Protein AF-A0A8T3Y627-F1 (afdb_monomer)

Solvent-accessible surface area (backbone atoms only — not comparable to full-atom values): 5567 Å² total; per-residue (Å²): 129,86,49,74,64,55,54,52,51,52,52,50,50,54,50,49,53,53,51,50,53,51,52,50,53,52,51,55,57,56,54,74,74,60,86,89,77,58,74,24,49,57,35,38,50,54,21,52,54,53,47,53,52,47,51,53,50,53,52,40,40,74,74,68,45,91,64,70,78,66,54,56,57,54,52,49,54,53,28,50,53,27,44,52,49,15,51,53,44,44,52,41,50,75,70,65,61,81,129

Radius of gyration: 17.12 Å; Cα contacts (8 Å, |Δi|>4): 54; chains: 1; bounding box: 42×21×49 Å

pLDDT: mean 78.41, std 8.34, range [54.31, 91.69]

Mean predicted aligned error: 8.69 Å

Sequence (99 aa):
MLGVYDYVYGSAQLGAAFLAVIAGLIALSLFRHAKSELRAWKYLLVALVLFAVVEIIGALAAFGVGVAPYWTHILTSIILFFVITALTVQIHINRGWKE

Structure (mmCIF, N/CA/C/O backbone):
data_AF-A0A8T3Y627-F1
#
_entry.id   AF-A0A8T3Y627-F1
#
loop_
_atom_site.group_PDB
_atom_site.id
_atom_site.type_symbol
_atom_site.label_atom_id
_atom_site.label_alt_id
_atom_site.label_comp_id
_atom_site.label_asym_id
_atom_site.label_entity_id
_atom_site.label_seq_id
_atom_site.pdbx_PDB_ins_code
_atom_site.Cartn_x
_atom_site.Cartn_y
_atom_site.Cartn_z
_atom_site.occupancy
_atom_site.B_iso_or_equiv
_atom_site.auth_seq_id
_atom_site.auth_comp_id
_atom_site.auth_asym_id
_atom_site.auth_atom_id
_atom_site.pdbx_PDB_model_num
ATOM 1 N N . MET A 1 1 ? 18.441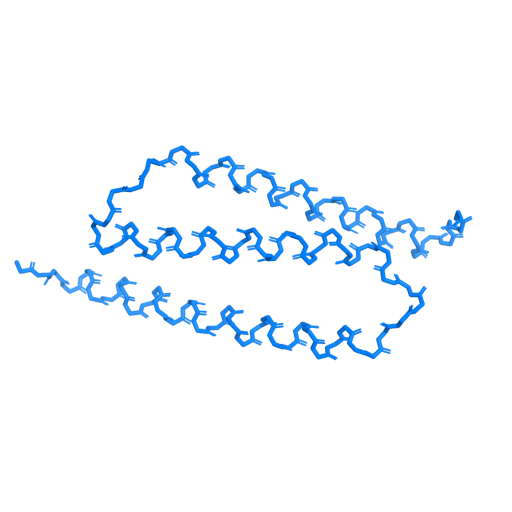 2.551 -27.094 1.00 54.31 1 MET A N 1
ATOM 2 C CA . MET A 1 1 ? 19.364 2.356 -25.956 1.00 54.31 1 MET A CA 1
ATOM 3 C C . MET A 1 1 ? 18.662 2.899 -24.732 1.00 54.31 1 MET A C 1
ATOM 5 O O . MET A 1 1 ? 18.227 4.040 -24.800 1.00 54.31 1 MET A O 1
ATOM 9 N N . LEU A 1 2 ? 18.486 2.087 -23.687 1.00 61.81 2 LEU A N 1
ATOM 10 C CA . LEU A 1 2 ? 17.951 2.562 -22.407 1.00 61.81 2 LEU A CA 1
ATOM 11 C C . LEU A 1 2 ? 18.909 3.615 -21.846 1.00 61.81 2 LEU A C 1
ATOM 13 O O . LEU A 1 2 ? 20.121 3.387 -21.816 1.00 61.81 2 LEU A O 1
ATOM 17 N N . GLY A 1 3 ? 18.382 4.776 -21.470 1.00 84.50 3 GLY A N 1
ATOM 18 C CA . GLY A 1 3 ? 19.182 5.821 -20.848 1.00 84.50 3 GLY A CA 1
ATOM 19 C C . GLY A 1 3 ? 19.594 5.424 -19.432 1.00 84.50 3 GLY A C 1
ATOM 20 O O . GLY A 1 3 ? 18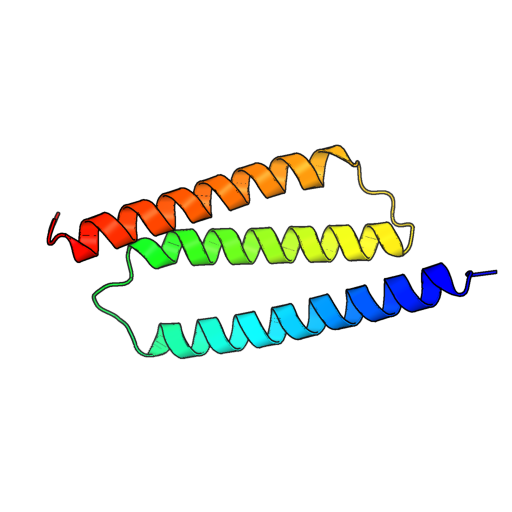.966 4.578 -18.796 1.00 84.50 3 GLY A O 1
ATOM 21 N N . VAL A 1 4 ? 20.619 6.089 -18.893 1.00 84.62 4 VAL A N 1
ATOM 22 C CA . VAL A 1 4 ? 20.988 5.964 -17.467 1.00 84.62 4 VAL A CA 1
ATOM 23 C C . VAL A 1 4 ? 19.774 6.238 -16.566 1.00 84.62 4 VAL A C 1
ATOM 25 O O . VAL A 1 4 ? 19.603 5.584 -15.542 1.00 84.62 4 VAL A O 1
ATOM 28 N N . TYR A 1 5 ? 18.896 7.153 -16.988 1.00 83.31 5 TYR A N 1
ATOM 29 C CA . TYR A 1 5 ? 17.633 7.448 -16.315 1.00 83.31 5 TYR A CA 1
ATOM 30 C C . TYR A 1 5 ? 16.709 6.226 -16.219 1.00 83.31 5 TYR A C 1
ATOM 32 O O . TYR A 1 5 ? 16.268 5.897 -15.122 1.00 83.31 5 TYR A O 1
ATOM 40 N N . ASP A 1 6 ? 16.472 5.518 -17.327 1.00 77.81 6 ASP A N 1
ATOM 41 C CA . ASP A 1 6 ? 15.568 4.359 -17.365 1.00 77.81 6 ASP A CA 1
ATOM 42 C C . ASP A 1 6 ? 16.081 3.219 -16.478 1.00 77.81 6 ASP A C 1
ATOM 44 O O . ASP A 1 6 ? 15.306 2.542 -15.804 1.00 77.81 6 ASP A O 1
ATOM 48 N N . TYR A 1 7 ? 17.404 3.036 -16.430 1.00 80.19 7 TYR A N 1
ATOM 49 C CA . TYR A 1 7 ? 18.039 2.043 -15.567 1.00 80.19 7 TYR A CA 1
ATOM 50 C C . TYR A 1 7 ? 17.853 2.371 -14.080 1.00 80.19 7 TYR A C 1
ATOM 52 O O . TYR A 1 7 ? 17.431 1.516 -13.297 1.00 80.19 7 TYR A O 1
ATOM 60 N N . VAL A 1 8 ? 18.131 3.617 -13.682 1.00 84.75 8 VAL A N 1
ATOM 61 C CA . VAL A 1 8 ? 17.960 4.057 -12.290 1.00 84.75 8 VAL A CA 1
ATOM 62 C C . VAL A 1 8 ? 16.488 3.989 -11.892 1.00 84.75 8 VAL A C 1
ATOM 64 O O . VAL A 1 8 ? 16.174 3.425 -10.846 1.00 84.75 8 VAL A O 1
ATOM 67 N N . TYR A 1 9 ? 15.587 4.475 -12.745 1.00 80.19 9 TYR A N 1
ATOM 68 C CA . TYR A 1 9 ? 14.149 4.456 -12.496 1.00 80.19 9 TYR A CA 1
ATOM 69 C C . TYR A 1 9 ? 13.615 3.024 -12.350 1.00 80.19 9 TYR A C 1
ATOM 71 O O . TYR A 1 9 ? 12.987 2.702 -11.342 1.00 80.19 9 TYR A O 1
ATOM 79 N N . GLY A 1 10 ? 13.950 2.133 -13.288 1.00 77.00 10 GLY A N 1
ATOM 80 C CA . GLY A 1 10 ? 13.544 0.728 -13.232 1.00 77.00 10 GLY A CA 1
ATOM 81 C C . GLY A 1 10 ? 14.089 -0.003 -12.000 1.00 77.00 10 GLY A C 1
ATOM 82 O O . GLY A 1 10 ? 13.359 -0.747 -11.345 1.00 77.00 10 GLY A O 1
ATOM 83 N N . SER A 1 11 ? 15.349 0.248 -11.624 1.00 81.75 11 SER A N 1
ATOM 84 C CA . SER A 1 11 ? 15.946 -0.343 -10.417 1.00 81.75 11 SER A CA 1
ATOM 85 C C . SER A 1 11 ? 15.291 0.158 -9.122 1.00 81.75 11 SER A C 1
ATOM 87 O O . SER A 1 11 ? 15.030 -0.638 -8.218 1.00 81.75 11 SER A O 1
ATOM 89 N N . ALA A 1 12 ? 14.953 1.450 -9.048 1.00 82.50 12 ALA A N 1
ATOM 90 C CA . ALA A 1 12 ? 14.252 2.034 -7.909 1.00 82.50 12 ALA A CA 1
ATOM 91 C C . ALA A 1 12 ? 12.838 1.461 -7.772 1.00 82.50 12 ALA A C 1
ATOM 93 O O . ALA A 1 12 ? 12.398 1.157 -6.665 1.00 82.50 12 ALA A O 1
ATOM 94 N N . GLN A 1 13 ? 12.151 1.251 -8.893 1.00 76.88 13 GLN A N 1
ATOM 95 C CA . GLN A 1 13 ? 10.803 0.700 -8.912 1.00 76.88 13 GLN A CA 1
ATOM 96 C C . GLN A 1 13 ? 10.767 -0.780 -8.512 1.00 76.88 13 GLN A C 1
ATOM 98 O O . GLN A 1 13 ? 9.900 -1.193 -7.744 1.00 76.88 13 GLN A O 1
ATOM 103 N N . LEU A 1 14 ? 11.756 -1.571 -8.939 1.00 76.81 14 LEU A N 1
ATOM 104 C CA . LEU A 1 14 ? 11.948 -2.937 -8.438 1.00 76.81 14 LEU A CA 1
ATOM 105 C C . LEU A 1 14 ? 12.243 -2.955 -6.931 1.00 76.81 14 LEU A C 1
ATOM 107 O O . LEU A 1 14 ? 11.688 -3.780 -6.203 1.00 76.81 14 LEU A O 1
ATOM 111 N N . GLY A 1 15 ? 13.077 -2.028 -6.451 1.00 85.19 15 GLY A N 1
ATOM 112 C CA . GLY A 1 15 ? 13.351 -1.858 -5.024 1.00 85.19 15 GLY A CA 1
ATOM 113 C C . GLY A 1 15 ? 12.091 -1.516 -4.223 1.00 85.19 15 GLY A C 1
ATOM 114 O O . GLY A 1 15 ? 11.833 -2.133 -3.190 1.00 85.19 15 GLY A O 1
ATOM 115 N N . ALA A 1 16 ? 11.272 -0.591 -4.726 1.00 79.62 16 ALA A N 1
ATOM 116 C CA . ALA A 1 16 ? 9.997 -0.218 -4.122 1.00 79.62 16 ALA A CA 1
ATOM 117 C C . ALA A 1 16 ? 9.026 -1.407 -4.055 1.00 79.62 16 ALA A C 1
ATOM 119 O O . ALA A 1 16 ? 8.460 -1.673 -2.994 1.00 79.62 16 ALA A O 1
ATOM 120 N N . ALA A 1 17 ? 8.908 -2.185 -5.135 1.00 76.69 17 ALA A N 1
ATOM 121 C CA . ALA A 1 17 ? 8.078 -3.387 -5.161 1.00 76.69 17 ALA A CA 1
ATOM 122 C C . ALA A 1 17 ? 8.536 -4.429 -4.124 1.00 76.69 17 ALA A C 1
ATOM 124 O O . ALA A 1 17 ? 7.716 -4.994 -3.398 1.00 76.69 17 ALA A O 1
ATOM 125 N N . PHE A 1 18 ? 9.847 -4.654 -3.996 1.00 79.38 18 PHE A N 1
ATOM 126 C CA . PHE A 1 18 ? 10.395 -5.581 -3.004 1.00 79.38 18 PHE A CA 1
ATOM 127 C C . PHE A 1 18 ? 10.127 -5.118 -1.563 1.00 79.38 18 PHE A C 1
ATOM 129 O O . PHE A 1 18 ? 9.686 -5.906 -0.722 1.00 79.38 18 PHE A O 1
ATOM 136 N N . LEU A 1 19 ? 10.325 -3.825 -1.284 1.00 77.69 19 LEU A N 1
ATOM 137 C CA . LEU A 1 19 ? 10.005 -3.228 0.015 1.00 77.69 19 LEU A CA 1
ATOM 138 C C . LEU A 1 19 ? 8.509 -3.323 0.335 1.00 77.69 19 LEU A C 1
ATOM 140 O O . LEU A 1 19 ? 8.155 -3.618 1.477 1.00 77.69 19 LEU A O 1
ATOM 144 N N . ALA A 1 20 ? 7.633 -3.142 -0.656 1.00 79.44 20 ALA A N 1
ATOM 145 C CA . ALA A 1 20 ? 6.190 -3.284 -0.488 1.00 79.44 20 ALA A CA 1
ATOM 146 C C . ALA A 1 20 ? 5.789 -4.717 -0.091 1.00 79.44 20 ALA A C 1
ATOM 148 O O . ALA A 1 20 ? 4.945 -4.897 0.789 1.00 79.44 20 ALA A O 1
ATOM 149 N N . VAL A 1 21 ? 6.436 -5.742 -0.661 1.00 78.94 21 VAL A N 1
ATOM 150 C CA . VAL A 1 21 ? 6.215 -7.147 -0.269 1.00 78.94 21 VAL A CA 1
ATOM 151 C C . VAL A 1 21 ? 6.637 -7.389 1.182 1.00 78.94 21 VAL A C 1
ATOM 153 O O . VAL A 1 21 ? 5.865 -7.959 1.955 1.00 78.94 21 VAL A O 1
ATOM 156 N N . ILE A 1 22 ? 7.826 -6.924 1.583 1.00 81.00 22 ILE A N 1
ATOM 157 C CA . ILE A 1 22 ? 8.302 -7.057 2.971 1.00 81.00 22 ILE A CA 1
ATOM 158 C C . ILE A 1 22 ? 7.358 -6.337 3.938 1.00 81.00 22 ILE A C 1
ATOM 160 O O . ILE A 1 22 ? 6.969 -6.910 4.956 1.00 81.00 22 ILE A O 1
ATOM 164 N N . ALA A 1 23 ? 6.942 -5.113 3.611 1.00 77.88 23 ALA A N 1
ATOM 165 C CA . ALA A 1 23 ? 5.982 -4.360 4.409 1.00 77.88 23 ALA A CA 1
ATOM 166 C C . ALA A 1 23 ? 4.643 -5.107 4.545 1.00 77.88 23 ALA A C 1
ATOM 168 O O . ALA A 1 23 ? 4.083 -5.167 5.640 1.00 77.88 23 ALA A O 1
ATOM 169 N N . GLY A 1 24 ? 4.166 -5.747 3.471 1.00 79.06 24 GLY A N 1
ATOM 170 C CA . GLY A 1 24 ? 2.978 -6.601 3.492 1.00 79.06 24 GLY A CA 1
ATOM 171 C C . GLY A 1 24 ? 3.119 -7.809 4.425 1.00 79.06 24 GLY A C 1
ATOM 172 O O . GLY A 1 24 ? 2.208 -8.102 5.200 1.00 79.06 24 GLY A O 1
ATOM 173 N N . LEU A 1 25 ? 4.276 -8.47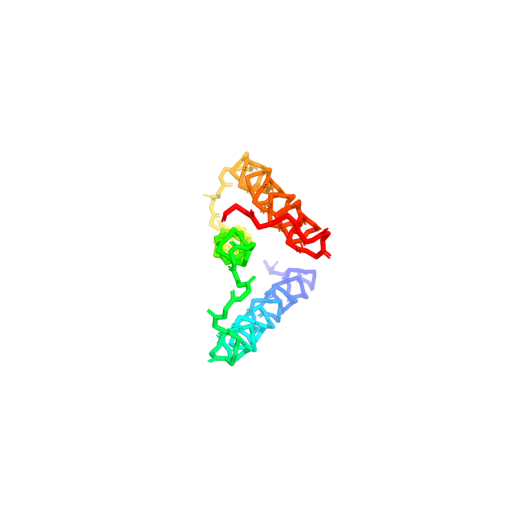8 4.417 1.00 78.25 25 LEU A N 1
ATOM 174 C CA . LEU A 1 25 ? 4.566 -9.591 5.328 1.00 78.25 25 LEU A CA 1
ATOM 175 C C . LEU A 1 25 ? 4.636 -9.138 6.793 1.00 78.25 25 LEU A C 1
ATOM 177 O O . LEU A 1 25 ? 4.075 -9.803 7.668 1.00 78.25 25 LEU A O 1
ATOM 181 N N . ILE A 1 26 ? 5.267 -7.991 7.065 1.00 76.50 26 ILE A N 1
ATOM 182 C CA . ILE A 1 26 ? 5.312 -7.395 8.408 1.00 76.50 26 ILE A CA 1
ATOM 183 C C . ILE A 1 26 ? 3.890 -7.076 8.876 1.00 76.50 26 ILE A C 1
ATOM 185 O O . ILE A 1 26 ? 3.504 -7.487 9.973 1.00 76.50 26 ILE A O 1
ATOM 189 N N . ALA A 1 27 ? 3.082 -6.428 8.034 1.00 73.69 27 ALA A N 1
ATOM 190 C CA . ALA A 1 27 ? 1.688 -6.135 8.341 1.00 73.69 27 ALA A CA 1
ATOM 191 C C . ALA A 1 27 ? 0.913 -7.417 8.686 1.00 73.69 27 ALA A C 1
ATOM 193 O O . ALA A 1 27 ? 0.318 -7.495 9.760 1.00 73.69 27 ALA A O 1
ATOM 194 N N . LEU A 1 28 ? 0.983 -8.456 7.843 1.00 75.06 28 LEU A N 1
ATOM 195 C CA . LEU A 1 28 ? 0.342 -9.758 8.088 1.00 75.06 28 LEU A CA 1
ATOM 196 C C . LEU A 1 28 ? 0.784 -10.407 9.409 1.00 75.06 28 LEU A C 1
ATOM 198 O O . LEU A 1 28 ? -0.028 -11.026 10.100 1.00 75.06 28 LEU A O 1
ATOM 202 N N . SER A 1 29 ? 2.055 -10.258 9.789 1.00 74.44 29 SER A N 1
ATOM 203 C CA . SER A 1 29 ? 2.560 -10.788 11.059 1.00 74.44 29 SER A CA 1
ATOM 204 C C . SER A 1 29 ? 1.975 -10.059 12.277 1.00 74.44 29 SER A C 1
ATOM 206 O O . SER A 1 29 ? 1.576 -10.714 13.242 1.00 74.44 29 SER A O 1
ATOM 208 N N . LEU A 1 30 ? 1.824 -8.730 12.203 1.00 70.25 30 LEU A N 1
ATOM 209 C CA . LEU A 1 30 ? 1.181 -7.915 13.240 1.00 70.25 30 LEU A CA 1
ATOM 210 C C . LEU A 1 30 ? -0.312 -8.257 13.374 1.00 70.25 30 LEU A C 1
ATOM 212 O O . LEU A 1 30 ? -0.836 -8.367 14.484 1.00 70.25 30 LEU A O 1
ATOM 216 N N . PHE A 1 31 ? -0.977 -8.526 12.247 1.00 67.69 31 PHE A N 1
ATOM 217 C CA . PHE A 1 31 ? -2.381 -8.942 12.194 1.00 67.69 31 PHE A CA 1
ATOM 218 C C . PHE A 1 31 ? -2.671 -10.239 12.951 1.00 67.69 31 PHE A C 1
ATOM 220 O O . PHE A 1 31 ? -3.762 -10.407 13.490 1.00 67.69 31 PHE A O 1
ATOM 227 N N . ARG A 1 32 ? -1.718 -11.174 13.004 1.00 66.25 32 ARG A N 1
ATOM 228 C CA . ARG A 1 32 ? -1.924 -12.459 13.685 1.00 66.25 32 ARG A CA 1
ATOM 229 C C . ARG A 1 32 ? -2.062 -12.300 15.205 1.00 66.25 32 ARG A C 1
ATOM 231 O O . ARG A 1 32 ? -2.637 -13.181 15.844 1.00 66.25 32 ARG A O 1
ATOM 238 N N . HIS A 1 33 ? -1.545 -11.208 15.774 1.00 64.44 33 HIS A N 1
ATOM 239 C CA . HIS A 1 33 ? -1.452 -11.007 17.222 1.00 64.44 33 HIS A CA 1
ATOM 240 C C . HIS A 1 33 ? -2.591 -10.182 17.825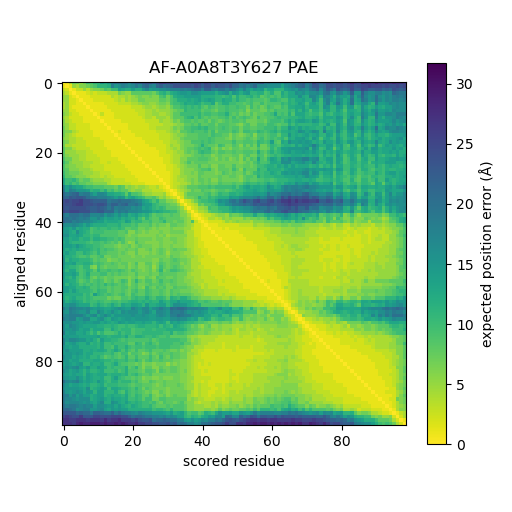 1.00 64.44 33 HIS A C 1
ATOM 242 O O . HIS A 1 33 ? -2.926 -10.355 18.994 1.00 64.44 33 HIS A O 1
ATOM 248 N N . ALA A 1 34 ? -3.224 -9.316 17.042 1.00 63.50 34 ALA A N 1
ATOM 249 C CA . ALA A 1 34 ? -4.368 -8.547 17.494 1.00 63.50 34 ALA A CA 1
ATOM 250 C C . ALA A 1 34 ? -5.635 -9.244 16.954 1.00 63.50 34 ALA A C 1
ATOM 252 O O . ALA A 1 34 ? -5.717 -9.535 15.767 1.00 63.50 34 ALA A O 1
ATOM 253 N N . LYS A 1 35 ? -6.621 -9.574 17.802 1.00 58.69 35 LYS A N 1
ATOM 254 C CA . LYS A 1 35 ? -7.869 -10.248 17.363 1.00 58.69 35 LYS A CA 1
ATOM 255 C C . LYS A 1 35 ? -9.170 -9.567 17.802 1.00 58.69 35 LYS A C 1
ATOM 257 O O . LYS A 1 35 ? -10.195 -9.867 17.201 1.00 58.69 35 LYS A O 1
ATOM 262 N N . SER A 1 36 ? -9.169 -8.648 18.776 1.00 55.91 36 SER A N 1
ATOM 263 C CA . SER A 1 36 ? -10.423 -8.058 19.290 1.00 55.91 36 SER A CA 1
ATOM 264 C C . SER A 1 36 ? -10.722 -6.615 18.851 1.00 55.91 36 SER A C 1
ATOM 266 O O . SER A 1 36 ? -11.866 -6.200 18.972 1.00 55.91 36 SER A O 1
ATOM 268 N N . GLU A 1 37 ? -9.765 -5.869 18.282 1.00 62.47 37 GLU A N 1
ATOM 269 C CA . GLU A 1 37 ? -9.905 -4.416 18.001 1.00 62.47 37 GLU A CA 1
ATOM 270 C C . GLU A 1 37 ? -9.825 -4.042 16.493 1.00 62.47 37 GLU A C 1
ATOM 272 O O . GLU A 1 37 ? -9.893 -2.877 16.116 1.00 62.47 37 GLU A O 1
ATOM 277 N N . LEU A 1 38 ? -9.703 -5.010 15.573 1.00 65.25 38 LEU A N 1
ATOM 278 C CA . LEU A 1 38 ? -9.295 -4.756 14.171 1.00 65.25 38 LEU A CA 1
ATOM 279 C C . LEU A 1 38 ? -10.418 -4.472 13.167 1.00 65.25 38 LEU A C 1
ATOM 281 O O . LEU A 1 38 ? -10.263 -4.742 11.973 1.00 65.25 38 LEU A O 1
ATOM 285 N N . ARG A 1 39 ? -11.557 -3.916 13.587 1.00 70.81 39 ARG A N 1
ATOM 286 C CA . ARG A 1 39 ? -12.612 -3.558 12.614 1.00 70.81 39 ARG A CA 1
ATOM 287 C C . ARG A 1 39 ? -12.100 -2.534 11.587 1.00 70.81 39 ARG A C 1
ATOM 289 O O . ARG A 1 39 ? -12.336 -2.711 10.395 1.00 70.81 39 ARG A O 1
ATOM 296 N N . ALA A 1 40 ? -11.324 -1.542 12.028 1.00 70.62 40 ALA A N 1
ATOM 297 C CA . ALA A 1 40 ? -10.687 -0.537 11.169 1.00 70.62 40 ALA A CA 1
ATOM 298 C C . ALA A 1 40 ? -9.720 -1.136 10.136 1.00 70.62 40 ALA A C 1
ATOM 300 O O . ALA A 1 40 ? -9.605 -0.670 9.003 1.00 70.62 40 ALA A O 1
ATOM 301 N N . TRP A 1 41 ? -9.041 -2.212 10.517 1.00 76.44 41 TRP A N 1
ATOM 302 C CA . TRP A 1 41 ? -7.961 -2.777 9.728 1.00 76.44 41 TRP A CA 1
ATOM 303 C C . TRP A 1 41 ? -8.433 -3.583 8.516 1.00 76.44 41 TRP A C 1
ATOM 305 O O . TRP A 1 41 ? -7.646 -3.796 7.599 1.00 76.44 41 TRP A O 1
ATOM 315 N N . LYS A 1 42 ? -9.711 -3.987 8.460 1.00 79.75 42 LYS A N 1
ATOM 316 C CA . LYS A 1 42 ? -10.293 -4.585 7.246 1.00 79.75 42 LYS A CA 1
ATOM 317 C C . LYS A 1 42 ? -10.216 -3.613 6.067 1.00 79.75 42 LYS A C 1
ATOM 319 O O . LYS A 1 42 ? -9.797 -4.001 4.983 1.00 79.75 42 LYS A O 1
ATOM 324 N N . TYR A 1 43 ? -10.555 -2.346 6.302 1.00 83.44 43 TYR A N 1
ATOM 325 C CA . TYR A 1 43 ? -10.486 -1.296 5.285 1.00 83.44 43 TYR A CA 1
ATOM 326 C C . TYR A 1 43 ? -9.038 -0.982 4.898 1.00 83.44 43 TYR A C 1
ATOM 328 O O . TYR A 1 43 ? -8.736 -0.844 3.717 1.00 83.44 43 TYR A O 1
ATOM 336 N N . LEU A 1 44 ? -8.126 -0.963 5.877 1.00 83.00 44 LEU A N 1
ATOM 337 C CA . LEU A 1 44 ? -6.701 -0.753 5.621 1.00 83.00 44 LEU A CA 1
ATOM 338 C C . LEU A 1 44 ? -6.093 -1.877 4.768 1.00 83.00 44 LEU A C 1
ATOM 340 O O . LEU A 1 44 ? -5.322 -1.606 3.855 1.00 83.00 44 LEU A O 1
ATOM 344 N N . LEU A 1 45 ? -6.465 -3.134 5.028 1.00 82.44 45 LEU A N 1
ATOM 345 C CA . LEU A 1 45 ? -5.982 -4.282 4.259 1.00 82.44 45 LEU A CA 1
ATOM 346 C C . LEU A 1 45 ? -6.458 -4.209 2.803 1.00 82.44 45 LEU A C 1
ATOM 348 O O . LEU A 1 45 ? -5.660 -4.406 1.891 1.00 82.44 45 LEU A O 1
ATOM 352 N N . VAL A 1 46 ? -7.725 -3.846 2.574 1.00 83.50 46 VAL A N 1
ATOM 353 C CA . VAL A 1 46 ? -8.248 -3.609 1.217 1.00 83.50 46 VAL A CA 1
ATOM 354 C C . VAL A 1 46 ? -7.478 -2.482 0.519 1.00 83.50 46 VAL A C 1
ATOM 356 O O . VAL A 1 46 ? -7.088 -2.642 -0.637 1.00 83.50 46 VAL A O 1
ATOM 359 N N . ALA A 1 47 ? -7.190 -1.382 1.223 1.00 84.94 47 ALA A N 1
ATOM 360 C CA . ALA A 1 47 ? -6.391 -0.283 0.681 1.00 84.94 47 ALA A CA 1
ATOM 361 C C . ALA A 1 47 ? -4.978 -0.737 0.275 1.00 84.94 47 ALA A C 1
ATOM 363 O O . ALA A 1 47 ? -4.503 -0.375 -0.798 1.00 84.94 47 ALA A O 1
ATOM 364 N N . LEU A 1 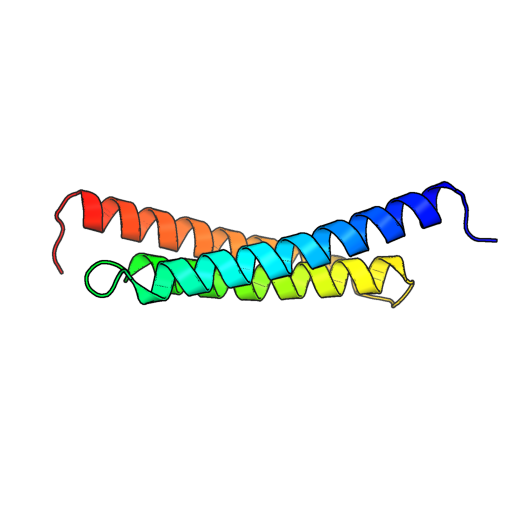48 ? -4.329 -1.565 1.100 1.00 82.00 48 LEU A N 1
ATOM 365 C CA . LEU A 1 48 ? -2.990 -2.100 0.837 1.00 82.00 48 LEU A CA 1
ATOM 366 C C . LEU A 1 48 ? -2.959 -3.044 -0.370 1.00 82.00 48 LEU A C 1
ATOM 368 O O . LEU A 1 48 ? -2.025 -2.990 -1.166 1.00 82.00 48 LEU A O 1
ATOM 372 N N . VAL A 1 49 ? -3.984 -3.882 -0.540 1.00 84.44 49 VAL A N 1
ATOM 373 C CA . VAL A 1 49 ? -4.096 -4.755 -1.718 1.00 84.44 49 VAL A CA 1
ATOM 374 C C . VAL A 1 49 ? -4.270 -3.923 -2.988 1.00 84.44 49 VAL A C 1
ATOM 376 O O . VAL A 1 49 ? -3.573 -4.157 -3.973 1.00 84.44 49 VAL A O 1
ATOM 379 N N . LEU A 1 50 ? -5.149 -2.917 -2.964 1.00 84.19 50 LEU A N 1
ATOM 380 C CA . LEU A 1 50 ? -5.326 -2.004 -4.096 1.00 84.19 50 LEU A CA 1
ATOM 381 C C . LEU A 1 50 ? -4.044 -1.219 -4.402 1.00 84.19 50 LEU A C 1
ATOM 383 O O . LEU A 1 50 ? -3.700 -1.044 -5.568 1.00 84.19 50 LEU A O 1
ATOM 387 N N . PHE A 1 51 ? -3.310 -0.796 -3.372 1.00 84.12 51 PHE A N 1
ATOM 388 C CA . PHE A 1 51 ? -2.019 -0.130 -3.523 1.00 84.12 51 PHE A CA 1
ATOM 389 C C . PHE A 1 51 ? -0.988 -1.027 -4.221 1.00 84.12 51 PHE A C 1
ATOM 391 O O . PHE A 1 51 ? -0.352 -0.595 -5.178 1.00 84.12 51 PHE A O 1
ATOM 398 N N . ALA A 1 52 ? -0.888 -2.301 -3.830 1.00 81.94 52 ALA A N 1
ATOM 399 C CA . ALA A 1 52 ? -0.006 -3.257 -4.499 1.00 81.94 52 ALA A CA 1
ATOM 400 C C . ALA A 1 52 ? -0.358 -3.442 -5.989 1.00 81.94 52 ALA A C 1
ATOM 402 O O . ALA A 1 52 ? 0.535 -3.549 -6.827 1.00 81.94 52 ALA A O 1
ATOM 403 N N . VAL A 1 53 ? -1.649 -3.431 -6.340 1.00 83.75 53 VAL A N 1
ATOM 404 C CA . VAL A 1 53 ? -2.094 -3.480 -7.744 1.00 83.75 53 VAL A CA 1
ATOM 405 C C . VAL A 1 53 ? -1.640 -2.237 -8.520 1.00 83.75 53 VAL A C 1
ATOM 407 O O . VAL A 1 53 ? -1.177 -2.370 -9.652 1.00 83.75 53 VAL A O 1
ATOM 410 N N . VAL A 1 54 ? -1.723 -1.042 -7.923 1.00 84.81 54 VAL A N 1
ATOM 411 C CA . VAL A 1 54 ? -1.234 0.203 -8.546 1.00 84.81 54 VAL A CA 1
ATOM 412 C C . VAL A 1 54 ? 0.276 0.159 -8.774 1.00 84.81 54 VAL A C 1
ATOM 414 O O . VAL A 1 54 ? 0.728 0.548 -9.848 1.00 84.81 54 VAL A O 1
ATOM 417 N N . GLU A 1 55 ? 1.046 -0.362 -7.821 1.00 80.38 55 GLU A N 1
ATOM 418 C CA . GLU A 1 55 ? 2.499 -0.523 -7.964 1.00 80.38 55 GLU A CA 1
ATOM 419 C C . GLU A 1 55 ? 2.865 -1.491 -9.098 1.00 80.38 55 GLU A C 1
ATOM 421 O O . GLU A 1 55 ? 3.735 -1.186 -9.913 1.00 80.38 55 GLU A O 1
ATOM 426 N N . ILE A 1 56 ? 2.156 -2.621 -9.226 1.00 82.38 56 ILE A N 1
ATOM 427 C CA . ILE A 1 56 ? 2.346 -3.558 -10.347 1.00 82.38 56 ILE A CA 1
ATOM 428 C C . ILE A 1 56 ? 2.042 -2.865 -11.680 1.00 82.38 56 ILE A C 1
ATOM 430 O O . ILE A 1 56 ? 2.812 -2.988 -12.630 1.00 82.38 56 ILE A O 1
ATOM 434 N N . ILE A 1 57 ? 0.943 -2.110 -11.751 1.00 83.44 57 ILE A N 1
ATOM 435 C CA . ILE A 1 57 ? 0.580 -1.329 -12.939 1.00 83.44 57 ILE A CA 1
ATOM 436 C C . ILE A 1 57 ? 1.666 -0.300 -13.273 1.00 83.44 57 ILE A C 1
ATOM 438 O O . ILE A 1 57 ? 2.061 -0.183 -14.433 1.00 83.44 57 ILE A O 1
ATOM 442 N N . GLY A 1 58 ? 2.165 0.425 -12.271 1.00 78.31 58 GLY A N 1
ATOM 443 C CA . GLY A 1 58 ? 3.239 1.396 -12.439 1.00 78.31 58 GLY A CA 1
ATOM 444 C C . GLY A 1 58 ? 4.515 0.743 -12.963 1.00 78.31 58 GLY A C 1
ATOM 445 O O . GLY A 1 58 ? 5.146 1.282 -13.873 1.00 78.31 58 GLY A O 1
ATOM 446 N N . ALA A 1 59 ? 4.877 -0.426 -12.429 1.00 76.94 59 ALA A N 1
ATOM 447 C CA . ALA A 1 59 ? 6.044 -1.180 -12.876 1.00 76.94 59 ALA A CA 1
ATOM 448 C C . ALA A 1 59 ? 5.888 -1.630 -14.333 1.00 76.94 59 ALA A C 1
ATOM 450 O O . ALA A 1 59 ? 6.792 -1.432 -15.140 1.00 76.94 59 ALA A O 1
ATOM 451 N N . LEU A 1 60 ? 4.720 -2.165 -14.701 1.00 80.56 60 LEU A N 1
ATOM 452 C CA . LEU A 1 60 ? 4.412 -2.548 -16.082 1.00 80.56 60 LEU A CA 1
ATOM 453 C C . LEU A 1 60 ? 4.500 -1.349 -17.041 1.00 80.56 60 LEU A C 1
ATOM 455 O O . LEU A 1 60 ? 5.098 -1.470 -18.112 1.00 80.56 60 LEU A O 1
ATOM 459 N N . ALA A 1 61 ? 3.978 -0.187 -16.641 1.00 78.75 61 ALA A N 1
ATOM 460 C CA . ALA A 1 61 ? 4.056 1.038 -17.435 1.00 78.75 61 ALA A CA 1
ATOM 461 C C . ALA A 1 61 ? 5.508 1.482 -17.689 1.00 78.75 61 ALA A C 1
ATOM 463 O O . ALA A 1 61 ? 5.836 1.890 -18.803 1.00 78.75 61 ALA A O 1
ATOM 464 N N . ALA A 1 62 ? 6.398 1.343 -16.702 1.00 73.38 62 ALA A N 1
ATOM 465 C CA . ALA A 1 62 ? 7.815 1.678 -16.852 1.00 73.38 62 ALA A CA 1
ATOM 466 C C . ALA A 1 62 ? 8.573 0.751 -17.817 1.00 73.38 62 ALA A C 1
ATOM 468 O O . ALA A 1 62 ? 9.530 1.179 -18.457 1.00 73.38 62 ALA A O 1
ATOM 469 N N . PHE A 1 63 ? 8.114 -0.492 -17.990 1.00 75.62 63 PHE A N 1
ATOM 470 C CA . PHE A 1 63 ? 8.635 -1.415 -19.006 1.00 75.62 63 PHE A CA 1
ATOM 471 C C . PHE A 1 63 ? 7.992 -1.231 -20.391 1.00 75.62 63 PHE A C 1
ATOM 473 O O . PHE A 1 63 ? 8.212 -2.043 -21.289 1.00 75.62 63 PHE A O 1
ATOM 480 N N . GLY A 1 64 ? 7.204 -0.170 -20.590 1.00 78.50 64 GLY A N 1
ATOM 481 C CA . GLY A 1 64 ? 6.559 0.130 -21.868 1.00 78.50 64 GLY A CA 1
ATOM 482 C C . GLY A 1 64 ? 5.311 -0.708 -22.151 1.00 78.50 64 GLY A C 1
ATOM 483 O O . GLY A 1 64 ? 4.813 -0.696 -23.277 1.00 78.50 64 GLY A O 1
ATOM 484 N N . VAL A 1 65 ? 4.775 -1.422 -21.154 1.00 81.06 65 VAL A N 1
ATOM 485 C CA . VAL A 1 65 ? 3.456 -2.054 -21.270 1.00 81.06 65 VAL A CA 1
ATOM 486 C C . VAL A 1 65 ? 2.413 -0.946 -21.175 1.00 81.06 65 VAL A C 1
ATOM 488 O O . VAL A 1 65 ? 2.276 -0.295 -20.142 1.00 81.06 65 VAL A O 1
ATOM 491 N N . GLY A 1 66 ? 1.698 -0.695 -22.272 1.00 71.00 66 GLY A N 1
ATOM 492 C CA . GLY A 1 66 ? 0.728 0.393 -22.355 1.00 71.00 66 GLY A CA 1
ATOM 493 C C . GLY A 1 66 ? -0.405 0.226 -21.344 1.00 71.00 66 GLY A C 1
ATOM 494 O O . GLY A 1 66 ? -1.295 -0.600 -21.540 1.00 71.00 66 GLY A O 1
ATOM 495 N N . VAL A 1 67 ? -0.398 1.043 -20.290 1.00 70.00 67 VAL A N 1
ATOM 496 C CA . VAL A 1 67 ? -1.515 1.163 -19.348 1.00 70.00 67 VAL A CA 1
ATOM 497 C C . VAL A 1 67 ? -2.119 2.555 -19.469 1.00 70.00 67 VAL A C 1
ATOM 499 O O . VAL A 1 67 ? -1.405 3.556 -19.506 1.00 70.00 67 VAL A O 1
ATOM 502 N N . ALA A 1 68 ? -3.448 2.632 -19.555 1.00 77.62 68 ALA A N 1
ATOM 503 C CA . ALA A 1 68 ? -4.134 3.909 -19.687 1.00 77.62 68 ALA A CA 1
ATOM 504 C C . ALA A 1 68 ? -3.934 4.770 -18.413 1.00 77.62 68 ALA A C 1
ATOM 506 O O . ALA A 1 68 ? -4.267 4.314 -17.315 1.00 77.62 68 ALA A O 1
ATOM 507 N N . PRO A 1 69 ? -3.449 6.022 -18.541 1.00 70.88 69 PRO A N 1
ATOM 508 C CA . PRO A 1 69 ? -3.008 6.850 -17.411 1.00 70.88 69 PRO A CA 1
ATOM 509 C C . PRO A 1 69 ? -4.124 7.201 -16.417 1.00 70.88 69 PRO A C 1
ATOM 511 O O . PRO A 1 69 ? -3.856 7.520 -15.267 1.00 70.88 69 PRO A O 1
ATOM 514 N N . TYR A 1 70 ? -5.390 7.099 -16.819 1.00 78.56 70 TYR A N 1
ATOM 515 C CA . TYR A 1 70 ? -6.529 7.372 -15.941 1.00 78.56 70 TYR A CA 1
ATOM 516 C C . TYR A 1 70 ? -6.737 6.312 -14.846 1.00 78.56 70 TYR A C 1
ATOM 518 O O . TYR A 1 70 ? -7.306 6.623 -13.798 1.00 78.56 70 TYR A O 1
ATOM 526 N N . TRP A 1 71 ? -6.266 5.076 -15.046 1.00 77.62 71 TRP A N 1
ATOM 527 C CA . TRP A 1 71 ? -6.494 3.983 -14.094 1.00 77.62 71 TRP A CA 1
ATOM 528 C C . TRP A 1 71 ? -5.771 4.185 -12.766 1.00 77.62 71 TRP A C 1
ATOM 530 O O . TRP A 1 71 ? -6.335 3.897 -11.711 1.00 77.62 71 TRP A O 1
ATOM 540 N N . THR A 1 72 ? -4.551 4.720 -12.797 1.00 78.38 72 THR A N 1
ATOM 541 C CA . THR A 1 72 ? -3.764 4.976 -11.584 1.00 78.38 72 THR A CA 1
ATOM 542 C C . THR A 1 72 ? -4.433 6.034 -10.712 1.00 78.38 72 THR A C 1
ATOM 544 O O . THR A 1 72 ? -4.517 5.855 -9.498 1.00 78.38 72 THR A O 1
ATOM 547 N N . HIS A 1 73 ? -4.999 7.085 -11.311 1.00 83.06 73 HIS A N 1
ATOM 548 C CA . HIS A 1 73 ? -5.720 8.129 -10.582 1.00 83.06 73 HIS A CA 1
ATOM 549 C C . HIS A 1 73 ? -6.987 7.599 -9.904 1.00 83.06 73 HIS A C 1
ATOM 551 O O . HIS A 1 73 ? -7.182 7.838 -8.713 1.00 83.06 73 HIS A O 1
ATOM 557 N N . ILE A 1 74 ? -7.807 6.829 -10.627 1.00 86.81 74 ILE A N 1
ATOM 558 C CA . ILE A 1 74 ? -9.044 6.248 -10.081 1.00 86.81 74 ILE A CA 1
ATOM 559 C C . ILE A 1 74 ? -8.724 5.303 -8.918 1.00 86.81 74 ILE A C 1
ATOM 561 O O . ILE A 1 74 ? -9.311 5.422 -7.842 1.00 86.81 74 ILE A O 1
ATOM 565 N N . LEU A 1 75 ? -7.761 4.396 -9.106 1.00 84.56 75 LEU A N 1
ATOM 566 C CA . LEU A 1 75 ? -7.349 3.459 -8.061 1.00 84.56 75 LEU A CA 1
ATOM 567 C C . LEU A 1 75 ? -6.782 4.190 -6.838 1.00 84.56 75 LEU A C 1
ATOM 569 O O . LEU A 1 75 ? -7.1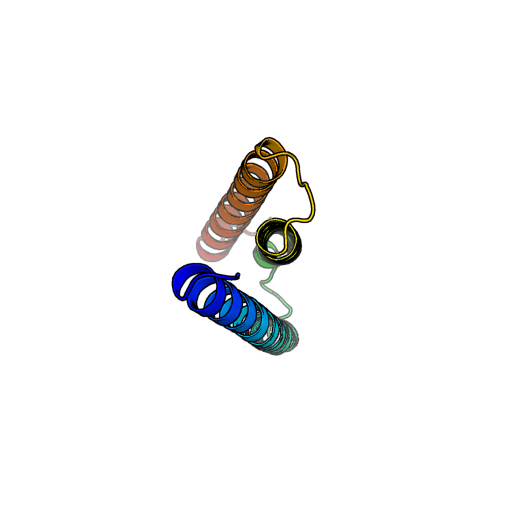25 3.840 -5.712 1.00 84.56 75 LEU A O 1
ATOM 573 N N . THR A 1 76 ? -5.994 5.250 -7.041 1.00 85.69 76 THR A N 1
ATOM 574 C CA . THR A 1 76 ? -5.453 6.069 -5.943 1.00 85.69 76 THR A CA 1
ATOM 575 C C . THR A 1 76 ? -6.565 6.747 -5.136 1.00 85.69 76 T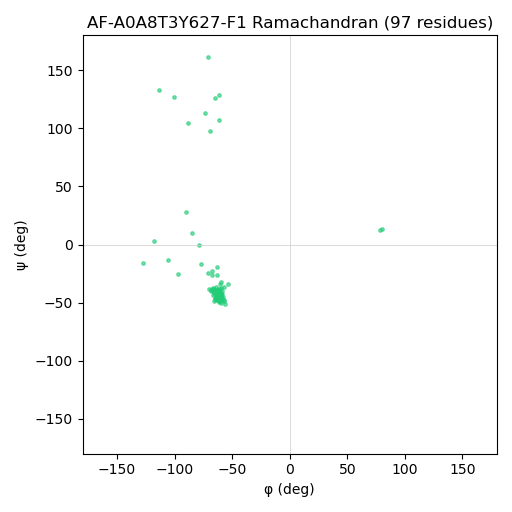HR A C 1
ATOM 577 O O . THR A 1 76 ? -6.515 6.739 -3.906 1.00 85.69 76 THR A O 1
ATOM 580 N N . SER A 1 77 ? -7.610 7.273 -5.785 1.00 89.50 77 SER A N 1
ATOM 581 C CA . SER A 1 77 ? -8.769 7.842 -5.080 1.00 89.50 77 SER A CA 1
ATOM 582 C C . SER A 1 77 ? -9.520 6.797 -4.248 1.00 89.50 77 SER A C 1
ATOM 584 O O . SER A 1 77 ? -9.919 7.081 -3.118 1.00 89.50 77 SER A O 1
ATOM 586 N N . ILE A 1 78 ? -9.675 5.577 -4.771 1.00 88.81 78 ILE A N 1
ATOM 587 C CA . ILE A 1 78 ? -10.320 4.470 -4.050 1.00 88.81 78 ILE A CA 1
ATOM 588 C C . ILE A 1 78 ? -9.470 4.042 -2.843 1.00 88.81 78 ILE A C 1
ATOM 590 O O . ILE A 1 78 ? -10.006 3.860 -1.750 1.00 88.81 78 ILE A O 1
ATOM 594 N N . ILE A 1 79 ? -8.147 3.932 -3.003 1.00 88.62 79 ILE A N 1
ATOM 595 C CA . ILE A 1 79 ? -7.216 3.645 -1.899 1.00 88.62 79 ILE A CA 1
ATOM 596 C C . ILE A 1 79 ? -7.368 4.696 -0.800 1.00 88.62 79 ILE A C 1
ATOM 598 O O . ILE A 1 79 ? -7.540 4.344 0.367 1.00 88.62 79 ILE A O 1
ATOM 602 N N . LEU A 1 80 ? -7.362 5.982 -1.166 1.00 88.75 80 LEU A N 1
ATOM 603 C CA . LEU A 1 80 ? -7.503 7.078 -0.212 1.00 88.75 80 LEU A CA 1
ATOM 604 C C . LEU A 1 80 ? -8.824 6.987 0.563 1.00 88.75 80 LEU A C 1
ATOM 606 O O . LEU A 1 80 ? -8.830 7.148 1.782 1.00 88.75 80 LEU A O 1
ATOM 610 N N . PHE A 1 81 ? -9.928 6.665 -0.114 1.00 91.69 81 PHE A N 1
ATOM 611 C CA . PHE A 1 81 ? -11.223 6.450 0.531 1.00 91.69 81 PHE A CA 1
ATOM 612 C C . PHE A 1 81 ? -11.172 5.333 1.588 1.00 91.69 81 PHE A C 1
ATOM 614 O O . PHE A 1 81 ? -11.655 5.515 2.712 1.00 91.69 81 PHE A O 1
ATOM 621 N N . PHE A 1 82 ? -10.542 4.196 1.274 1.00 87.81 82 PHE A N 1
ATOM 622 C CA . PHE A 1 82 ? -10.378 3.101 2.234 1.00 87.81 82 PHE A CA 1
ATOM 623 C C . PHE A 1 82 ? -9.465 3.472 3.407 1.00 87.81 82 PHE A C 1
ATOM 625 O O . PHE A 1 82 ? -9.766 3.103 4.542 1.00 87.81 82 PHE A O 1
ATOM 632 N N . VAL A 1 83 ? -8.395 4.236 3.167 1.00 87.56 83 VAL A N 1
ATOM 633 C CA . VAL A 1 83 ? -7.503 4.733 4.229 1.00 87.56 83 VAL A CA 1
ATOM 634 C C . VAL A 1 83 ? -8.244 5.686 5.168 1.00 87.56 83 VAL A C 1
ATOM 636 O O . VAL A 1 83 ? -8.169 5.516 6.384 1.00 87.56 83 VAL A O 1
ATOM 639 N N . ILE A 1 84 ? -8.999 6.648 4.629 1.00 89.88 84 ILE A N 1
ATOM 640 C CA . ILE A 1 84 ? -9.808 7.575 5.433 1.00 89.88 84 ILE A CA 1
ATOM 641 C C . ILE A 1 84 ? -10.814 6.789 6.274 1.00 89.88 84 ILE A C 1
ATOM 643 O O . ILE A 1 84 ? -10.890 6.990 7.482 1.00 89.88 84 ILE A O 1
ATOM 647 N N . THR A 1 85 ? -11.522 5.836 5.664 1.00 88.31 85 THR A N 1
ATOM 648 C CA . THR A 1 85 ? -12.496 4.993 6.370 1.00 88.31 85 THR A CA 1
ATOM 649 C C . THR A 1 85 ? -11.834 4.192 7.492 1.00 88.31 85 THR A C 1
ATOM 651 O O . THR A 1 85 ? -12.341 4.171 8.614 1.00 88.31 85 THR A O 1
ATOM 654 N N . ALA A 1 86 ? -10.676 3.578 7.231 1.00 86.50 86 ALA A N 1
ATOM 655 C CA . ALA A 1 86 ? -9.910 2.854 8.241 1.00 86.50 86 ALA A CA 1
ATOM 656 C C . ALA A 1 86 ? -9.551 3.757 9.432 1.00 86.50 86 ALA A C 1
ATOM 658 O O . ALA A 1 86 ? -9.782 3.386 10.582 1.00 86.50 86 ALA A O 1
ATOM 659 N N . LEU A 1 87 ? -9.045 4.963 9.163 1.00 86.56 87 LEU A N 1
ATOM 660 C CA . LEU A 1 87 ? -8.684 5.933 10.196 1.00 86.56 87 LEU A CA 1
ATOM 661 C C . LEU A 1 87 ? -9.901 6.397 10.995 1.00 86.56 87 LEU A C 1
ATOM 663 O O . LEU A 1 87 ? -9.862 6.401 12.224 1.00 86.56 87 LEU A O 1
ATOM 667 N N .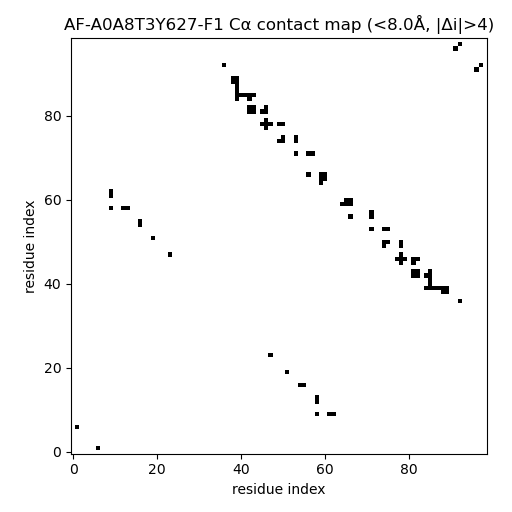 THR A 1 88 ? -10.999 6.742 10.323 1.00 88.56 88 THR A N 1
ATOM 668 C CA . THR A 1 88 ? -12.239 7.157 10.981 1.00 88.56 88 THR A CA 1
ATOM 669 C C . THR A 1 88 ? -12.768 6.057 11.894 1.00 88.56 88 THR A C 1
ATOM 671 O O . THR A 1 88 ? -13.114 6.335 13.041 1.00 88.56 88 THR A O 1
ATOM 674 N N . VAL A 1 89 ? -12.789 4.802 11.438 1.00 85.94 89 VAL A N 1
ATOM 675 C CA . VAL A 1 89 ? -13.221 3.665 12.263 1.00 85.94 89 VAL A CA 1
ATOM 676 C C . VAL A 1 89 ? -12.280 3.468 13.455 1.00 85.94 89 VAL A C 1
ATOM 678 O O . VAL A 1 89 ? -12.756 3.286 14.572 1.00 85.94 89 VAL A O 1
ATOM 681 N N . GLN A 1 90 ? -10.961 3.575 13.265 1.00 82.00 90 GLN A N 1
ATOM 682 C CA . GLN A 1 90 ? -9.993 3.440 14.359 1.00 82.00 90 GLN A CA 1
ATOM 683 C C . GLN A 1 90 ? -10.161 4.538 15.419 1.00 82.00 90 GLN A C 1
ATOM 685 O O . GLN A 1 90 ? -10.098 4.256 16.614 1.00 82.00 90 GLN A O 1
ATOM 690 N N . ILE A 1 91 ? -10.399 5.784 14.998 1.00 85.44 91 ILE A N 1
ATOM 691 C CA . ILE A 1 91 ? -10.630 6.913 15.910 1.00 85.44 91 ILE A CA 1
ATOM 692 C C . ILE A 1 91 ? -11.902 6.691 16.733 1.00 85.44 91 ILE A C 1
ATOM 694 O O . ILE A 1 91 ? -11.893 6.942 17.937 1.00 85.44 91 ILE A O 1
ATOM 698 N N . HIS A 1 92 ? -12.983 6.206 16.116 1.00 85.12 92 HIS A N 1
ATOM 699 C CA . HIS A 1 92 ? -14.229 5.923 16.832 1.00 85.12 92 HIS A CA 1
ATOM 700 C C . HIS A 1 92 ? -14.074 4.792 17.854 1.00 85.12 92 HIS A C 1
ATOM 702 O O . HIS A 1 92 ? -14.529 4.944 18.988 1.00 85.12 92 HIS A O 1
ATOM 708 N N . ILE A 1 93 ? -13.358 3.720 17.499 1.00 80.94 93 ILE A N 1
ATOM 709 C CA . ILE A 1 93 ? -13.025 2.631 18.431 1.00 80.94 93 ILE A CA 1
ATOM 710 C C . ILE A 1 93 ? -12.217 3.174 19.621 1.00 80.94 93 ILE A C 1
ATOM 712 O O . ILE A 1 93 ? -12.605 2.962 20.768 1.00 80.94 93 ILE A O 1
ATOM 716 N N . ASN A 1 94 ? -11.166 3.967 19.369 1.00 81.12 94 ASN A N 1
ATOM 717 C CA . ASN A 1 94 ? -10.347 4.570 20.431 1.00 81.12 94 ASN A CA 1
ATOM 718 C C . ASN A 1 94 ? -11.124 5.544 21.333 1.00 81.12 94 ASN A C 1
ATOM 720 O O . ASN A 1 94 ? -10.752 5.739 22.487 1.00 81.12 94 ASN A O 1
ATOM 724 N N . ARG A 1 95 ? -12.197 6.166 20.829 1.00 83.75 95 ARG A N 1
ATOM 725 C CA . ARG A 1 95 ? -13.092 7.031 21.619 1.00 83.75 95 ARG A CA 1
ATOM 726 C C . ARG A 1 95 ? -14.084 6.249 22.485 1.00 83.75 95 ARG A C 1
ATOM 728 O O . ARG A 1 95 ? -14.861 6.864 23.208 1.00 83.75 95 ARG A O 1
ATOM 735 N N . GLY A 1 96 ? -14.060 4.917 22.435 1.00 73.81 96 GLY A N 1
ATOM 736 C CA . GLY A 1 96 ? -14.922 4.061 23.244 1.00 73.81 96 GLY A CA 1
ATOM 737 C C . GLY A 1 96 ? -16.340 3.904 22.697 1.00 73.81 96 GLY A C 1
ATOM 738 O O . GLY A 1 96 ? -17.200 3.389 23.412 1.00 73.81 96 GLY A O 1
ATOM 739 N N . TRP A 1 97 ? -16.604 4.305 21.446 1.00 63.47 97 TRP A N 1
ATOM 740 C CA . TRP A 1 97 ? -17.852 3.944 20.773 1.00 63.47 97 TRP A CA 1
ATOM 741 C C . TRP A 1 97 ? -17.840 2.448 20.469 1.00 63.47 97 TRP A C 1
ATOM 743 O O . TRP A 1 97 ? -17.232 1.979 19.508 1.00 63.47 97 TRP A O 1
ATOM 753 N N . LYS A 1 98 ? -18.499 1.695 21.349 1.00 56.38 98 LYS A N 1
ATOM 754 C CA . LYS A 1 98 ? -18.874 0.306 21.119 1.00 56.38 98 LYS A CA 1
ATOM 755 C C . LYS A 1 98 ? -20.241 0.306 20.442 1.00 56.38 98 LYS A C 1
ATOM 757 O O . LYS A 1 98 ? -21.240 0.566 21.104 1.00 56.38 98 LYS A O 1
ATOM 762 N N . GLU A 1 99 ? -20.248 0.047 19.138 1.00 54.81 99 GLU A N 1
ATOM 763 C CA . GLU A 1 99 ? -21.412 -0.538 18.457 1.00 54.81 99 GLU A CA 1
ATOM 764 C C . GLU A 1 99 ? -21.393 -2.061 18.610 1.00 54.81 99 GLU A C 1
ATOM 766 O O . GLU A 1 99 ? -20.415 -2.707 18.130 1.00 54.81 99 GLU A O 1
#

Foldseek 3Di:
DQDPVLVVVLVVLVVVLVVLVVVVVVVVVVVVPDDPQCPLVVLVVVLSVLVNVLSVVVSCVSVVNDDDPVVSVVSVVSSVVSNVSSVVSNVCVVVVPDD

Secondary structure (DSSP, 8-state):
---HHHHHHHHHHHHHHHHHHHHHHHHHHHHTT--SSTHHHHHHHHHHHHHHHHHHHHHHHHTT----THHHHHHHHHHHHHHHHHHHHHHHHHTT---

Nearest PDB structures (foldseek):
  9bia-assembly1_C  TM=4.02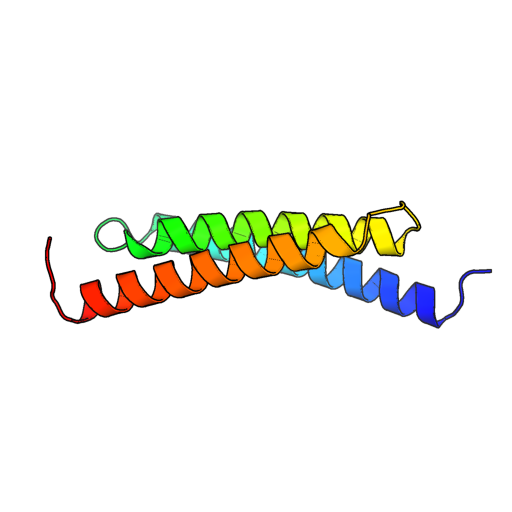8E-01  e=3.223E+00  Mus musculus